Protein AF-A0A946HUL5-F1 (afdb_monomer_lite)

Structure (mmCIF, N/CA/C/O backbone):
data_AF-A0A946HUL5-F1
#
_entry.id   AF-A0A946HUL5-F1
#
loop_
_atom_site.group_PDB
_atom_site.id
_atom_site.type_symbol
_atom_site.label_atom_id
_atom_site.label_alt_id
_atom_site.label_comp_id
_atom_site.label_asym_id
_atom_site.label_entity_id
_atom_site.label_seq_id
_atom_site.pdbx_PDB_ins_code
_atom_site.Cartn_x
_atom_site.Cartn_y
_atom_site.Cartn_z
_atom_site.occupancy
_atom_site.B_iso_or_equiv
_atom_site.auth_seq_id
_atom_site.auth_comp_id
_atom_site.auth_asym_id
_atom_site.auth_atom_id
_atom_site.pdbx_PDB_model_num
ATOM 1 N N . MET A 1 1 ? -26.375 46.090 26.532 1.00 45.34 1 MET A N 1
ATOM 2 C CA . MET A 1 1 ? -26.926 44.719 26.479 1.00 45.34 1 MET A CA 1
ATOM 3 C C . MET A 1 1 ? -26.959 44.271 25.029 1.00 45.34 1 MET A C 1
ATOM 5 O O . MET A 1 1 ? -27.840 44.706 24.308 1.00 45.34 1 MET A O 1
ATOM 9 N N . THR A 1 2 ? -26.017 43.424 24.622 1.00 41.25 2 THR A N 1
ATOM 10 C CA . THR A 1 2 ? -26.087 42.634 23.380 1.00 41.25 2 THR A CA 1
ATOM 11 C C . THR A 1 2 ? -25.184 41.411 23.570 1.00 41.25 2 THR A C 1
ATOM 13 O O . THR A 1 2 ? -24.009 41.416 23.234 1.00 41.25 2 THR A O 1
ATOM 16 N N . LYS A 1 3 ? -25.735 40.374 24.209 1.00 53.53 3 LYS A N 1
ATOM 17 C CA . LYS A 1 3 ? -25.274 38.981 24.079 1.00 53.53 3 LYS A CA 1
ATOM 18 C C . LYS A 1 3 ? -26.131 38.353 22.994 1.00 53.53 3 LYS A C 1
ATOM 20 O O . LYS A 1 3 ? -27.334 38.454 23.193 1.00 53.53 3 LYS A O 1
ATOM 25 N N . LYS A 1 4 ? -25.546 37.722 21.966 1.00 45.34 4 LYS A N 1
ATOM 26 C CA . LYS A 1 4 ? -26.071 36.659 21.060 1.00 45.34 4 LYS A CA 1
ATOM 27 C C . LYS A 1 4 ? -24.998 36.459 19.961 1.00 45.34 4 LYS A C 1
ATOM 29 O O . LYS A 1 4 ? -24.642 37.460 19.361 1.00 45.34 4 LYS A O 1
ATOM 34 N N . PHE A 1 5 ? -24.423 35.307 19.614 1.00 46.31 5 PHE A N 1
ATOM 35 C CA . PHE A 1 5 ? -24.515 33.907 20.033 1.00 46.31 5 PHE A CA 1
ATOM 36 C C . PHE A 1 5 ? -23.265 33.169 19.481 1.00 46.31 5 PHE A C 1
ATOM 38 O O . PHE A 1 5 ? -22.855 33.443 18.360 1.00 46.31 5 PHE A O 1
ATOM 45 N N . GLU A 1 6 ? -22.724 32.264 20.303 1.00 40.25 6 GLU A N 1
ATOM 46 C CA . GLU A 1 6 ? -22.125 30.954 19.975 1.00 40.25 6 GLU A CA 1
ATOM 47 C C . GLU A 1 6 ? -20.939 30.837 18.999 1.00 40.25 6 GLU A C 1
ATOM 49 O O . GLU A 1 6 ? -21.087 30.765 17.781 1.00 40.25 6 GLU A O 1
ATOM 54 N N . ASP A 1 7 ? -19.763 30.637 19.608 1.00 44.28 7 ASP A N 1
ATOM 55 C CA . ASP A 1 7 ? -18.773 29.634 19.204 1.00 44.28 7 ASP A CA 1
ATOM 56 C C . ASP A 1 7 ? -19.457 28.341 18.717 1.00 44.28 7 ASP A C 1
ATOM 58 O O . ASP A 1 7 ? -19.896 27.504 19.510 1.00 44.28 7 ASP A O 1
ATOM 62 N N . GLY A 1 8 ? -19.553 28.174 17.398 1.00 37.97 8 GLY A N 1
ATOM 63 C CA . GLY A 1 8 ? -19.746 26.861 16.788 1.00 37.97 8 GLY A CA 1
ATOM 64 C C . GLY A 1 8 ? -18.455 26.040 16.906 1.00 37.97 8 GLY A C 1
ATOM 65 O O . GLY A 1 8 ? -17.368 26.623 16.927 1.00 37.97 8 GLY A O 1
ATOM 66 N N . PRO A 1 9 ? -18.527 24.700 16.985 1.00 41.53 9 PRO A N 1
ATOM 67 C CA . PRO A 1 9 ? -17.337 23.873 17.127 1.00 41.53 9 PRO A CA 1
ATOM 68 C C . PRO A 1 9 ? -16.414 24.073 15.919 1.00 41.53 9 PRO A C 1
ATOM 70 O O . PRO A 1 9 ? -16.764 23.756 14.782 1.00 41.53 9 PRO A O 1
ATOM 73 N N . ALA A 1 10 ? -15.223 24.609 16.177 1.00 47.53 10 ALA A N 1
ATOM 74 C CA . ALA A 1 10 ? -14.115 24.576 15.241 1.00 47.53 10 ALA A CA 1
ATOM 75 C C . ALA A 1 10 ? -13.796 23.110 14.910 1.00 47.53 10 ALA A C 1
ATOM 77 O O . ALA A 1 10 ? -13.505 22.328 15.814 1.00 47.53 10 ALA A O 1
ATOM 78 N N . GLY A 1 11 ? -13.850 22.742 13.627 1.00 43.62 11 GLY A N 1
ATOM 79 C CA . GLY A 1 11 ? -13.337 21.447 13.176 1.00 43.62 11 GLY A CA 1
ATOM 80 C C . GLY A 1 11 ? -14.140 20.727 12.099 1.00 43.62 11 GLY A C 1
ATOM 81 O O . GLY A 1 11 ? -14.224 19.506 12.139 1.00 43.62 11 GLY A O 1
ATOM 82 N N . SER A 1 12 ? -14.717 21.416 11.113 1.00 43.44 12 SER A N 1
ATOM 83 C CA . SER A 1 12 ? -14.929 20.751 9.824 1.00 43.44 12 SER A CA 1
ATOM 84 C C . SER A 1 12 ? -13.606 20.824 9.063 1.00 43.44 12 SER A C 1
ATOM 86 O O . SER A 1 12 ? -13.353 21.819 8.382 1.00 43.44 12 SER A O 1
ATOM 88 N N . GLU A 1 13 ? -12.732 19.823 9.213 1.00 56.06 13 GLU A N 1
ATOM 89 C CA . GLU A 1 13 ? -11.641 19.644 8.247 1.00 56.06 13 GLU A CA 1
ATOM 90 C C . GLU A 1 13 ? -12.273 19.665 6.851 1.00 56.06 13 GLU A C 1
ATOM 92 O O . GLU A 1 13 ? -13.249 18.961 6.584 1.00 56.06 13 GLU A O 1
ATOM 97 N N . SER A 1 14 ? -11.833 20.577 5.993 1.00 60.81 14 SER A N 1
ATOM 98 C CA . SER A 1 14 ? -12.363 20.666 4.638 1.00 60.81 14 SER A CA 1
ATOM 99 C C . SER A 1 14 ? -12.005 19.385 3.873 1.00 60.81 14 SER A C 1
ATOM 101 O O . SER A 1 14 ? -10.871 18.920 4.015 1.00 60.81 14 SER A O 1
ATOM 103 N N . PRO A 1 15 ? -12.912 18.840 3.039 1.00 71.88 15 PRO A N 1
ATOM 104 C CA . PRO A 1 15 ? -12.616 17.678 2.205 1.00 71.88 15 PRO A CA 1
ATOM 105 C C . PRO A 1 15 ? -11.318 17.889 1.415 1.00 71.88 15 PRO A C 1
ATOM 107 O O . PRO A 1 15 ? -11.107 18.967 0.853 1.00 71.88 15 PRO A O 1
ATOM 110 N N . LYS A 1 16 ? -10.443 16.879 1.365 1.00 81.75 16 LYS A N 1
ATOM 111 C CA . LYS A 1 16 ? -9.162 16.997 0.656 1.00 81.75 16 LYS A CA 1
ATOM 112 C C . LYS A 1 16 ? -9.367 16.865 -0.845 1.00 81.75 16 LYS A C 1
ATOM 114 O O . LYS A 1 16 ? -9.881 15.852 -1.314 1.00 81.75 16 LYS A O 1
ATOM 119 N N . GLU A 1 17 ? -8.946 17.871 -1.603 1.00 86.19 17 GLU A N 1
ATOM 120 C CA . GLU A 1 17 ? -8.980 17.827 -3.063 1.00 86.19 17 GLU A CA 1
ATOM 121 C C . GLU A 1 17 ? -7.630 17.384 -3.635 1.00 86.19 17 GLU A C 1
ATOM 123 O O . GLU A 1 17 ? -6.585 17.964 -3.344 1.00 86.19 17 GLU A O 1
ATOM 128 N N . TYR A 1 18 ? -7.670 16.379 -4.507 1.00 86.38 18 TYR A N 1
ATOM 129 C CA . TYR A 1 18 ? -6.525 15.913 -5.276 1.00 86.38 18 TYR A CA 1
ATOM 130 C C . TYR A 1 18 ? -6.714 16.263 -6.747 1.00 86.38 18 TYR A C 1
ATOM 132 O O . TYR A 1 18 ? -7.682 15.842 -7.384 1.00 86.38 18 TYR A O 1
ATOM 140 N N . SER A 1 19 ? -5.766 17.016 -7.307 1.00 87.31 19 SER A N 1
ATOM 141 C CA . SER A 1 19 ? -5.750 17.345 -8.733 1.00 87.31 19 SER A CA 1
ATOM 142 C C . SER A 1 19 ? -5.565 16.094 -9.601 1.00 87.31 19 SER A C 1
ATOM 144 O O . SER A 1 19 ? -5.059 15.070 -9.144 1.00 87.31 19 SER A O 1
ATOM 146 N N . ALA A 1 20 ? -5.908 16.182 -10.889 1.00 84.25 20 ALA A N 1
ATOM 147 C CA . ALA A 1 20 ? -5.674 15.108 -11.861 1.00 84.25 20 ALA A CA 1
ATOM 148 C C . ALA A 1 20 ? -4.211 14.612 -11.873 1.00 84.25 20 ALA A C 1
ATOM 150 O O . ALA A 1 20 ? -3.952 13.412 -11.947 1.00 84.25 20 ALA A O 1
ATOM 151 N N . GLN A 1 21 ? -3.251 15.534 -11.750 1.00 83.94 21 GLN A N 1
ATOM 152 C CA . GLN A 1 21 ? -1.825 15.212 -11.700 1.00 83.94 21 GLN A CA 1
ATOM 153 C C . GLN A 1 21 ? -1.439 14.520 -10.385 1.00 83.94 21 GLN A C 1
ATOM 155 O O . GLN A 1 21 ? -0.684 13.549 -10.404 1.00 83.94 21 GLN A O 1
ATOM 160 N N . ALA A 1 22 ? -1.976 14.986 -9.252 1.00 87.00 22 ALA A N 1
ATOM 161 C CA . ALA A 1 22 ? -1.762 14.339 -7.960 1.00 87.00 22 ALA A CA 1
ATOM 162 C C . ALA A 1 22 ? -2.337 12.918 -7.958 1.00 87.00 22 ALA A C 1
ATOM 164 O O . ALA A 1 22 ? -1.668 11.991 -7.518 1.00 87.00 22 ALA A O 1
ATOM 165 N N . LEU A 1 23 ? -3.528 12.726 -8.530 1.00 86.69 23 LEU A N 1
ATOM 166 C CA . LEU A 1 23 ? -4.151 11.413 -8.673 1.00 86.69 23 LEU A CA 1
ATOM 167 C C . LEU A 1 23 ? -3.357 10.479 -9.580 1.00 86.69 23 LEU A C 1
ATOM 169 O O . LEU A 1 23 ? -3.178 9.321 -9.225 1.00 86.69 23 LEU A O 1
ATOM 173 N N . GLN A 1 24 ? -2.832 10.971 -10.704 1.00 85.44 24 GLN A N 1
ATOM 174 C CA . GLN A 1 24 ? -1.943 10.171 -11.548 1.00 85.44 24 GLN A CA 1
ATOM 175 C C . GLN A 1 24 ? -0.704 9.714 -10.767 1.00 85.44 24 GLN A C 1
ATOM 177 O O . GLN A 1 24 ? -0.310 8.552 -10.856 1.00 85.44 24 GLN A 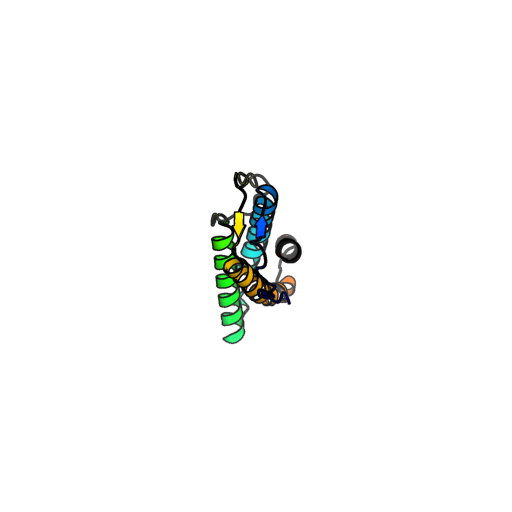O 1
ATOM 182 N N . LYS A 1 25 ? -0.103 10.611 -9.974 1.00 88.19 25 LYS A N 1
ATOM 183 C CA . LYS A 1 25 ? 1.042 10.262 -9.130 1.00 88.19 25 LYS A CA 1
ATOM 184 C C . LYS A 1 25 ? 0.647 9.240 -8.058 1.00 88.19 25 LYS A C 1
ATOM 186 O O . LYS A 1 25 ? 1.358 8.258 -7.884 1.00 88.19 25 LYS A O 1
ATOM 191 N N . ILE A 1 26 ? -0.500 9.420 -7.399 1.00 90.06 26 ILE A N 1
ATOM 192 C CA . ILE A 1 26 ? -1.043 8.460 -6.427 1.00 90.06 26 ILE A CA 1
ATOM 193 C C . ILE A 1 26 ? -1.230 7.088 -7.081 1.00 90.06 26 ILE A C 1
ATOM 195 O O . ILE A 1 26 ? -0.723 6.113 -6.546 1.00 90.06 26 ILE A O 1
ATOM 199 N N . HIS A 1 27 ? -1.850 7.005 -8.264 1.00 88.56 27 HIS A N 1
ATOM 200 C CA . HIS A 1 27 ? -2.035 5.742 -8.995 1.00 88.56 27 HIS A CA 1
ATOM 201 C C . HIS A 1 27 ? -0.702 5.029 -9.228 1.00 88.56 27 HIS A C 1
ATOM 203 O O . HIS A 1 27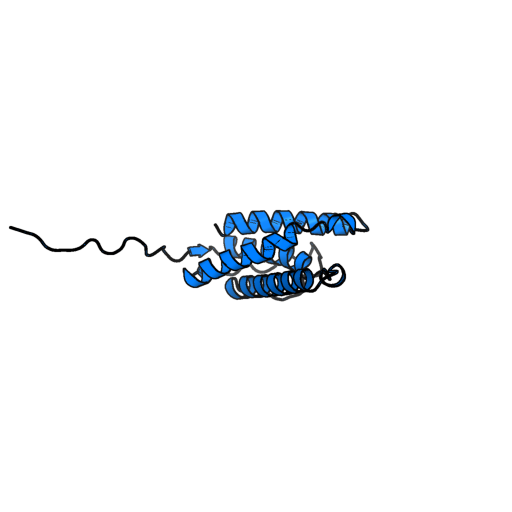 ? -0.545 3.873 -8.838 1.00 88.56 27 HIS A O 1
ATOM 209 N N . GLN A 1 28 ? 0.286 5.739 -9.779 1.00 86.81 28 GLN A N 1
ATOM 210 C CA . GLN A 1 28 ? 1.614 5.185 -10.054 1.00 86.81 28 GLN A CA 1
ATOM 211 C C . GLN A 1 28 ? 2.312 4.669 -8.792 1.00 86.81 28 GLN A C 1
ATOM 213 O O . GLN A 1 28 ? 2.920 3.597 -8.816 1.00 86.81 28 GLN A O 1
ATOM 218 N N . LEU A 1 29 ? 2.242 5.426 -7.697 1.00 91.06 29 LEU A N 1
ATOM 219 C CA . LEU A 1 29 ? 2.846 5.033 -6.429 1.00 91.06 29 LEU A CA 1
ATOM 220 C C . LEU A 1 29 ? 2.114 3.831 -5.827 1.00 91.06 29 LEU A C 1
ATOM 222 O O . LEU A 1 29 ? 2.761 2.838 -5.506 1.00 91.06 29 LEU A O 1
ATOM 226 N N . THR A 1 30 ? 0.781 3.861 -5.762 1.00 89.56 30 THR A N 1
ATOM 227 C CA . THR A 1 30 ? -0.041 2.750 -5.261 1.00 89.56 30 THR A CA 1
ATOM 228 C C . THR A 1 30 ? 0.241 1.455 -6.022 1.00 89.56 30 THR A C 1
ATOM 230 O O . THR A 1 30 ? 0.420 0.417 -5.394 1.00 89.56 30 THR A O 1
ATOM 233 N N . ILE A 1 31 ? 0.392 1.505 -7.350 1.00 86.31 31 ILE A N 1
ATOM 234 C CA . ILE A 1 31 ? 0.741 0.329 -8.164 1.00 86.31 31 ILE A CA 1
ATOM 235 C C . ILE A 1 31 ? 2.099 -0.259 -7.759 1.00 86.31 31 ILE A C 1
ATOM 237 O O . ILE A 1 31 ? 2.222 -1.479 -7.628 1.00 86.31 31 ILE A O 1
ATOM 241 N N . LYS A 1 32 ? 3.121 0.582 -7.546 1.00 87.06 32 LYS A N 1
ATOM 242 C CA . LYS A 1 32 ? 4.448 0.117 -7.106 1.00 87.06 32 LYS A CA 1
ATOM 243 C C . LYS A 1 32 ? 4.372 -0.579 -5.750 1.00 87.06 32 LYS A C 1
ATOM 245 O O . LYS A 1 32 ? 4.951 -1.649 -5.585 1.00 87.06 32 LYS A O 1
ATOM 250 N N . VAL A 1 33 ? 3.627 -0.001 -4.810 1.00 89.38 33 VAL A N 1
ATOM 251 C CA . VAL A 1 33 ? 3.443 -0.574 -3.471 1.00 89.38 33 VAL A CA 1
ATOM 252 C C . VAL A 1 33 ? 2.630 -1.875 -3.543 1.00 89.38 33 VAL A C 1
ATOM 254 O O . VAL A 1 33 ? 3.028 -2.873 -2.943 1.00 89.38 33 VAL A O 1
ATOM 257 N N . ARG A 1 34 ? 1.551 -1.923 -4.341 1.00 87.25 34 ARG A N 1
ATOM 258 C CA . ARG A 1 34 ? 0.766 -3.145 -4.590 1.00 87.25 34 ARG A CA 1
ATOM 259 C C . ARG A 1 34 ? 1.653 -4.277 -5.086 1.00 87.25 34 ARG A C 1
ATOM 261 O O . ARG A 1 34 ? 1.503 -5.400 -4.614 1.00 87.25 34 ARG A O 1
ATOM 268 N N . ASN A 1 35 ? 2.547 -4.018 -6.038 1.00 83.62 35 ASN A N 1
ATOM 269 C CA . ASN A 1 35 ? 3.387 -5.068 -6.616 1.00 83.62 35 ASN A CA 1
ATOM 270 C C . ASN A 1 35 ? 4.230 -5.782 -5.547 1.00 83.62 35 ASN A C 1
ATOM 272 O O . ASN A 1 35 ? 4.324 -7.003 -5.585 1.00 83.62 35 ASN A O 1
ATOM 276 N N . LEU A 1 36 ? 4.748 -5.046 -4.559 1.00 84.50 36 LEU A N 1
ATOM 277 C CA . LEU A 1 36 ? 5.465 -5.635 -3.429 1.00 84.50 36 LEU A CA 1
ATOM 278 C C . LEU A 1 36 ? 4.528 -6.394 -2.475 1.00 84.50 36 LEU A C 1
ATOM 280 O O . LEU A 1 36 ? 4.815 -7.524 -2.108 1.00 84.50 36 LEU A O 1
ATOM 284 N N . ILE A 1 37 ? 3.381 -5.821 -2.098 1.00 83.19 37 ILE A N 1
ATOM 285 C CA . ILE A 1 37 ? 2.430 -6.474 -1.170 1.00 83.19 37 ILE A CA 1
ATOM 286 C C . ILE A 1 37 ? 1.800 -7.738 -1.780 1.00 83.19 37 ILE A C 1
ATOM 288 O O . ILE A 1 37 ? 1.422 -8.673 -1.072 1.00 83.19 37 ILE A O 1
ATOM 292 N N . THR A 1 38 ? 1.647 -7.760 -3.104 1.00 77.75 38 THR A N 1
ATOM 293 C CA . THR A 1 38 ? 1.091 -8.897 -3.851 1.00 77.75 38 THR A CA 1
ATOM 294 C C . THR A 1 38 ? 2.122 -9.960 -4.197 1.00 77.75 38 THR A C 1
ATOM 296 O O . THR A 1 38 ? 1.714 -11.034 -4.648 1.00 77.75 38 THR A O 1
ATOM 299 N N . TRP A 1 39 ? 3.414 -9.726 -3.936 1.00 78.12 39 TRP A N 1
ATOM 300 C CA . TRP A 1 39 ? 4.355 -10.834 -3.847 1.00 78.12 39 TRP A CA 1
ATOM 301 C C . TRP A 1 39 ? 3.883 -11.842 -2.806 1.00 78.12 39 TRP A C 1
ATOM 303 O O . TRP A 1 39 ? 3.081 -11.540 -1.912 1.00 78.12 39 TRP A O 1
ATOM 313 N N . ASP A 1 40 ? 4.344 -13.079 -2.958 1.00 70.38 40 ASP A N 1
ATOM 314 C CA . ASP A 1 40 ? 3.948 -14.174 -2.084 1.00 70.38 40 ASP A CA 1
ATOM 315 C C . ASP A 1 40 ? 4.642 -14.087 -0.716 1.00 70.38 40 ASP A C 1
ATOM 317 O O . ASP A 1 40 ? 5.296 -15.017 -0.259 1.00 70.38 40 ASP A O 1
ATOM 321 N N . LEU A 1 41 ? 4.488 -12.946 -0.041 1.00 70.25 41 LEU A N 1
ATOM 322 C CA . LEU A 1 41 ? 4.974 -12.705 1.313 1.00 70.25 41 LEU A CA 1
ATOM 323 C C . LEU A 1 41 ? 4.349 -13.688 2.313 1.00 70.25 41 LEU A C 1
ATOM 325 O O . LEU A 1 41 ? 4.942 -13.971 3.342 1.00 70.25 41 LEU A O 1
ATOM 329 N N . GLY A 1 42 ? 3.183 -14.262 1.987 1.00 63.78 42 GLY A N 1
ATOM 330 C CA . GLY A 1 42 ? 2.546 -15.299 2.801 1.00 63.78 42 GLY A CA 1
ATOM 331 C C . GLY A 1 42 ? 3.352 -16.598 2.862 1.00 63.78 42 GLY A C 1
ATOM 332 O O . GLY A 1 42 ? 3.303 -17.281 3.879 1.00 63.78 42 GLY A O 1
ATOM 333 N N . SER A 1 43 ? 4.130 -16.914 1.821 1.00 70.69 43 SER A N 1
ATOM 334 C CA . SER A 1 43 ? 5.065 -18.049 1.836 1.00 70.69 43 SER A CA 1
ATOM 335 C C . SER A 1 43 ? 6.249 -17.854 2.791 1.00 70.69 43 SER A C 1
ATOM 337 O O . SER A 1 43 ? 6.930 -18.821 3.123 1.00 70.69 43 SER A O 1
ATOM 339 N N . MET A 1 44 ? 6.482 -16.615 3.238 1.00 71.12 44 MET A N 1
ATOM 340 C CA . MET A 1 44 ? 7.573 -16.236 4.141 1.00 71.12 44 MET A CA 1
ATOM 341 C C . MET A 1 44 ? 7.133 -16.228 5.606 1.00 71.12 44 MET A C 1
ATOM 343 O O . MET A 1 44 ? 7.977 -16.196 6.495 1.00 71.12 44 MET A O 1
ATOM 347 N N . CYS A 1 45 ? 5.824 -16.249 5.858 1.00 77.06 45 CYS A N 1
ATOM 348 C CA . CYS A 1 45 ? 5.270 -16.227 7.200 1.00 77.06 45 CYS A CA 1
ATOM 349 C C . CYS A 1 45 ? 5.408 -17.600 7.865 1.00 77.06 45 CYS A C 1
ATOM 351 O O . CYS A 1 45 ? 5.042 -18.632 7.297 1.00 77.06 45 CYS A O 1
ATOM 353 N N . THR A 1 46 ? 5.894 -17.598 9.097 1.00 78.31 46 THR A N 1
ATOM 354 C CA . THR A 1 46 ? 6.085 -18.787 9.931 1.00 78.31 46 THR A CA 1
ATOM 355 C C . THR A 1 46 ? 4.976 -18.967 10.961 1.00 78.31 46 THR A C 1
ATOM 357 O O . THR A 1 46 ? 4.766 -20.082 11.445 1.00 78.31 46 THR A O 1
ATOM 360 N N . ASP A 1 47 ? 4.222 -17.906 11.253 1.00 85.44 47 ASP A N 1
ATOM 361 C CA . ASP A 1 47 ? 3.117 -17.933 12.201 1.00 85.44 47 ASP A CA 1
ATOM 362 C C . ASP A 1 47 ? 1.821 -17.297 11.661 1.00 85.44 47 ASP A C 1
ATOM 364 O O . ASP A 1 47 ? 1.738 -16.735 10.567 1.00 85.44 47 ASP A O 1
ATOM 368 N N . THR A 1 48 ? 0.746 -17.461 12.436 1.00 86.56 48 THR A N 1
ATOM 369 C CA . THR A 1 48 ? -0.595 -16.987 12.058 1.00 86.56 48 THR A CA 1
ATOM 370 C C . THR A 1 48 ? -0.723 -15.464 12.138 1.00 86.56 48 THR A C 1
ATOM 372 O O . THR A 1 48 ? -1.557 -14.896 11.430 1.00 86.56 48 THR A O 1
ATOM 375 N N . GLU A 1 49 ? 0.084 -14.802 12.966 1.00 87.12 49 GLU A N 1
ATOM 376 C CA . GLU A 1 49 ? 0.079 -13.348 13.127 1.00 87.12 49 GLU A CA 1
ATOM 377 C C . GLU A 1 49 ? 0.680 -12.675 11.889 1.00 87.12 49 GLU A C 1
ATOM 379 O O . GLU A 1 49 ? 0.041 -11.808 11.294 1.00 87.12 49 GLU A O 1
ATOM 384 N N . GLU A 1 50 ? 1.826 -13.155 11.409 1.00 84.06 50 GLU A N 1
ATOM 385 C CA . GLU A 1 50 ? 2.464 -12.700 10.170 1.00 84.06 50 GLU A CA 1
ATOM 386 C C . GLU A 1 50 ? 1.537 -12.887 8.959 1.00 84.06 50 GLU A C 1
ATOM 388 O O . GLU A 1 50 ? 1.344 -11.964 8.162 1.00 84.06 50 GLU A O 1
ATOM 393 N N . ILE A 1 51 ? 0.878 -14.049 8.851 1.00 86.06 51 ILE A N 1
ATOM 394 C CA . ILE A 1 51 ? -0.110 -14.307 7.789 1.00 86.06 51 ILE A CA 1
ATOM 395 C C . ILE A 1 51 ? -1.267 -13.304 7.866 1.00 86.06 51 ILE A C 1
ATOM 397 O O . ILE A 1 51 ? -1.764 -12.848 6.829 1.00 86.06 51 ILE A O 1
ATOM 401 N N . GLN A 1 52 ? -1.734 -12.981 9.074 1.00 87.88 52 GLN A N 1
ATOM 402 C CA . GLN A 1 52 ? -2.826 -12.034 9.262 1.00 87.88 52 GLN A CA 1
ATOM 403 C C . GLN A 1 52 ? -2.397 -10.612 8.894 1.00 87.88 52 GLN A C 1
ATOM 405 O O . GLN A 1 52 ? -3.136 -9.942 8.176 1.00 87.88 52 GLN A O 1
ATOM 410 N N . ILE A 1 53 ? -1.183 -10.197 9.261 1.00 88.44 53 ILE A N 1
ATOM 411 C CA . ILE A 1 53 ? -0.604 -8.912 8.853 1.00 88.44 53 ILE A CA 1
ATOM 412 C C . ILE A 1 53 ? -0.560 -8.817 7.319 1.00 88.44 53 ILE A C 1
ATOM 414 O O . ILE A 1 53 ? -1.055 -7.840 6.759 1.00 88.44 53 ILE A O 1
ATOM 418 N N . VAL A 1 54 ? -0.085 -9.859 6.618 1.00 87.56 54 VAL A N 1
ATOM 419 C CA . VAL A 1 54 ? -0.092 -9.923 5.138 1.00 87.56 54 VAL A CA 1
ATOM 420 C C . VAL A 1 54 ? -1.490 -9.757 4.555 1.00 87.56 54 VAL A C 1
ATOM 422 O O . VAL A 1 54 ? -1.670 -9.022 3.578 1.00 87.56 54 VAL A O 1
ATOM 425 N N . LYS A 1 55 ? -2.494 -10.421 5.131 1.00 88.94 55 LYS A N 1
ATOM 426 C CA . LYS A 1 55 ? -3.889 -10.282 4.689 1.00 88.94 55 LYS A CA 1
ATOM 427 C C . LYS A 1 55 ? -4.417 -8.871 4.928 1.00 88.94 55 LYS A C 1
ATOM 429 O O . LYS A 1 55 ? -5.031 -8.302 4.026 1.00 88.94 55 LYS A O 1
ATOM 434 N N . ASP A 1 56 ? -4.147 -8.297 6.092 1.00 90.69 56 ASP A N 1
ATOM 435 C CA . ASP A 1 56 ? -4.626 -6.969 6.463 1.00 90.69 56 ASP A CA 1
ATOM 436 C C . ASP A 1 56 ? -4.007 -5.884 5.584 1.00 90.69 56 ASP A C 1
ATOM 438 O O . ASP A 1 56 ? -4.721 -4.993 5.127 1.00 90.69 56 ASP A O 1
ATOM 442 N N . SER A 1 57 ? -2.719 -5.980 5.249 1.00 90.44 57 SER A N 1
ATOM 443 C CA . SER A 1 57 ? -2.081 -5.036 4.325 1.00 90.44 57 SER A CA 1
ATOM 444 C C . SER A 1 57 ? -2.557 -5.207 2.880 1.00 90.44 57 SER A C 1
ATOM 446 O O . SER A 1 57 ? -2.665 -4.213 2.161 1.00 90.44 57 SER A O 1
ATOM 448 N N . LYS A 1 58 ? -2.877 -6.434 2.439 1.00 90.19 58 LYS A N 1
ATOM 449 C CA . LYS A 1 58 ? -3.511 -6.674 1.128 1.00 90.19 58 LYS A CA 1
ATOM 450 C C . LYS A 1 58 ? -4.890 -6.017 1.062 1.00 90.19 58 LYS A C 1
ATOM 452 O O . LYS A 1 58 ? -5.156 -5.274 0.122 1.00 90.19 58 LYS A O 1
ATOM 457 N N . ASN A 1 59 ? -5.712 -6.210 2.093 1.00 92.44 59 ASN A N 1
ATOM 458 C CA . ASN A 1 59 ? -7.026 -5.573 2.202 1.00 92.44 59 ASN A CA 1
ATOM 459 C C . ASN A 1 59 ? -6.910 -4.042 2.261 1.00 92.44 59 ASN A C 1
ATOM 461 O O . ASN A 1 59 ? -7.623 -3.340 1.548 1.00 92.44 59 ASN A O 1
ATOM 465 N N . ALA A 1 60 ? -5.968 -3.522 3.051 1.00 93.25 60 ALA A N 1
ATOM 466 C CA . ALA A 1 60 ? -5.694 -2.092 3.154 1.00 93.25 60 ALA A CA 1
ATOM 467 C C . ALA A 1 60 ? -5.285 -1.485 1.804 1.00 93.25 60 ALA A C 1
ATOM 469 O O . ALA A 1 60 ? -5.725 -0.391 1.447 1.00 93.25 60 ALA A O 1
ATOM 470 N N . MET A 1 61 ? -4.474 -2.208 1.026 1.00 92.00 61 MET A N 1
ATOM 471 C CA . MET A 1 61 ? -4.105 -1.797 -0.325 1.00 92.00 61 MET A CA 1
ATOM 472 C C . MET A 1 61 ? -5.321 -1.772 -1.255 1.00 92.00 61 MET A C 1
ATOM 474 O O . MET A 1 61 ? -5.546 -0.763 -1.920 1.00 92.00 61 MET A O 1
ATOM 478 N N . ASP A 1 62 ? -6.139 -2.829 -1.262 1.00 91.12 62 ASP A N 1
ATOM 479 C CA . ASP A 1 62 ? -7.383 -2.879 -2.044 1.00 91.12 62 ASP A CA 1
ATOM 480 C C . ASP A 1 62 ? -8.321 -1.706 -1.706 1.00 91.12 62 ASP A C 1
ATOM 482 O O . ASP A 1 62 ? -8.939 -1.116 -2.596 1.00 91.12 62 ASP A O 1
ATOM 486 N N . GLU A 1 63 ? -8.426 -1.328 -0.431 1.00 93.06 63 GLU A N 1
ATOM 487 C CA . GLU A 1 63 ? -9.225 -0.178 -0.006 1.00 93.06 63 GLU A CA 1
ATOM 488 C C . GLU A 1 63 ? -8.677 1.152 -0.536 1.00 93.06 63 GLU A C 1
ATOM 490 O O . GLU A 1 63 ? -9.448 1.948 -1.081 1.00 93.06 63 GLU A O 1
ATOM 495 N N . ILE A 1 64 ? -7.363 1.387 -0.445 1.00 91.19 64 ILE A N 1
ATOM 496 C CA . ILE A 1 64 ? -6.722 2.582 -1.023 1.00 91.19 64 ILE A CA 1
ATOM 497 C C . ILE A 1 64 ? -6.954 2.626 -2.539 1.00 91.19 64 ILE A C 1
ATOM 499 O O . ILE A 1 64 ? -7.331 3.671 -3.0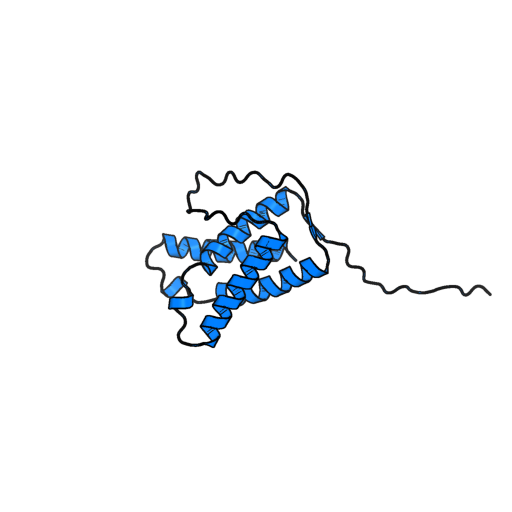78 1.00 91.19 64 ILE A O 1
ATOM 503 N N . GLU A 1 65 ? -6.800 1.497 -3.232 1.00 90.94 65 GLU A N 1
ATOM 504 C CA . GLU A 1 65 ? -7.067 1.405 -4.667 1.00 90.94 65 GLU A CA 1
ATOM 505 C C . GLU A 1 65 ? -8.515 1.752 -5.010 1.00 90.94 65 GLU A C 1
ATOM 507 O O . GLU A 1 65 ? -8.761 2.501 -5.958 1.00 90.94 65 GLU A O 1
ATOM 512 N N . ASN A 1 66 ? -9.478 1.268 -4.226 1.00 90.25 66 ASN A N 1
ATOM 513 C CA . ASN A 1 66 ? -10.892 1.568 -4.433 1.00 90.25 66 ASN A CA 1
ATOM 514 C C . ASN A 1 66 ? -11.202 3.056 -4.211 1.00 90.25 66 ASN A C 1
ATOM 516 O O . ASN A 1 66 ? -11.944 3.651 -4.998 1.00 90.25 66 ASN A O 1
ATOM 520 N N . ILE A 1 67 ? -10.616 3.672 -3.179 1.00 90.88 67 ILE A N 1
ATOM 521 C CA . ILE A 1 67 ? -10.808 5.092 -2.852 1.00 90.88 67 ILE A CA 1
ATOM 522 C C . ILE A 1 67 ? -10.292 5.987 -3.983 1.00 90.88 67 ILE A C 1
ATOM 524 O O . ILE A 1 67 ? -11.007 6.878 -4.451 1.00 90.88 67 ILE A O 1
ATOM 528 N N . PHE A 1 68 ? -9.078 5.722 -4.467 1.00 88.94 68 PHE A N 1
ATOM 529 C CA . PHE A 1 68 ? -8.462 6.510 -5.536 1.00 88.94 68 PHE A CA 1
ATOM 530 C C . PHE A 1 68 ? -8.843 6.042 -6.941 1.00 88.94 68 PHE A C 1
ATOM 532 O O . PHE A 1 68 ? -8.455 6.682 -7.920 1.00 88.94 68 PHE A O 1
ATOM 539 N N . LYS A 1 69 ? -9.637 4.970 -7.058 1.00 87.75 69 LYS A N 1
ATOM 540 C CA . LYS A 1 69 ? -10.032 4.336 -8.326 1.00 87.75 69 LYS A CA 1
ATOM 541 C C . LYS A 1 69 ? -8.818 3.930 -9.164 1.00 87.75 69 LYS A C 1
ATOM 543 O O . LYS A 1 69 ? -8.794 4.143 -10.377 1.00 87.75 69 LYS A O 1
ATOM 548 N N . VAL A 1 70 ? -7.812 3.369 -8.499 1.00 84.56 70 VAL A N 1
ATOM 549 C CA . VAL A 1 70 ? -6.606 2.846 -9.142 1.00 84.56 70 VAL A CA 1
ATOM 550 C C . VAL A 1 70 ? -7.003 1.645 -10.007 1.00 84.56 70 VAL A C 1
ATOM 552 O O . VAL A 1 70 ? -7.701 0.743 -9.534 1.00 84.56 70 VAL A O 1
ATOM 555 N N . PRO A 1 71 ? -6.595 1.593 -11.283 1.00 77.38 71 PRO A N 1
ATOM 556 C CA . PRO A 1 71 ? -6.889 0.450 -12.133 1.00 77.38 71 PRO A CA 1
ATOM 557 C C . PRO A 1 71 ? -6.278 -0.853 -11.591 1.00 77.38 71 PRO A C 1
ATOM 559 O O . PRO A 1 71 ? -5.072 -0.972 -11.361 1.00 77.38 71 PRO A O 1
ATOM 562 N N . LYS A 1 72 ? -7.109 -1.897 -11.478 1.00 71.12 72 LYS A N 1
ATOM 563 C CA . LYS A 1 72 ? -6.681 -3.251 -11.070 1.00 71.12 72 LYS A CA 1
ATOM 564 C C . LYS A 1 72 ? -5.916 -4.020 -12.154 1.00 71.12 72 LYS A C 1
ATOM 566 O O . LYS A 1 72 ? -5.636 -5.206 -11.992 1.00 71.12 72 LYS A O 1
ATOM 571 N N . GLN A 1 73 ? -5.600 -3.391 -13.290 1.00 63.59 73 GLN A N 1
ATOM 572 C CA . GLN A 1 73 ? -4.815 -4.056 -14.327 1.00 63.59 73 GLN A CA 1
ATOM 573 C C . GLN A 1 73 ? -3.443 -4.435 -13.754 1.00 63.59 73 GLN A C 1
ATOM 575 O O . GLN A 1 73 ? -2.742 -3.602 -13.175 1.00 63.59 73 GLN A O 1
ATOM 580 N N . ARG A 1 74 ? -3.080 -5.718 -13.897 1.00 50.09 74 ARG A N 1
ATOM 581 C CA . ARG A 1 74 ? -1.752 -6.228 -13.546 1.00 50.09 74 ARG A CA 1
ATOM 582 C C . ARG A 1 74 ? -0.732 -5.521 -14.431 1.00 50.09 74 ARG A C 1
ATOM 584 O O . ARG A 1 74 ? -0.595 -5.851 -15.608 1.00 50.09 74 ARG A O 1
ATOM 591 N N . TYR A 1 75 ? -0.027 -4.552 -13.862 1.00 51.09 75 TYR A N 1
ATOM 592 C CA . TYR A 1 75 ? 1.146 -3.971 -14.489 1.00 51.09 75 TYR A CA 1
ATOM 593 C C . TYR A 1 75 ? 2.252 -5.021 -14.465 1.00 51.09 75 TYR A C 1
ATOM 595 O O . TYR A 1 75 ? 3.016 -5.122 -13.511 1.00 51.09 75 TYR A O 1
ATOM 603 N N . LEU A 1 76 ? 2.326 -5.825 -15.527 1.00 42.34 76 LEU A N 1
ATOM 604 C CA . LEU A 1 76 ? 3.592 -6.438 -15.908 1.00 42.34 76 LEU A CA 1
ATOM 605 C C . LEU A 1 76 ? 4.567 -5.276 -16.069 1.00 42.34 76 LEU A C 1
ATOM 607 O O . LEU A 1 76 ? 4.295 -4.383 -16.873 1.00 42.34 76 LEU A O 1
ATOM 611 N N . TYR A 1 77 ? 5.623 -5.262 -15.255 1.00 45.44 77 TYR A N 1
ATOM 612 C CA . TYR A 1 77 ? 6.673 -4.248 -15.235 1.00 45.44 77 TYR A CA 1
ATOM 613 C C . TYR A 1 77 ? 7.295 -4.138 -16.634 1.00 45.44 77 TYR A C 1
ATOM 615 O O . TYR A 1 77 ? 8.246 -4.819 -16.990 1.00 45.44 77 TYR A O 1
ATOM 623 N N . ASN A 1 78 ? 6.667 -3.341 -17.486 1.00 43.53 78 ASN A N 1
ATOM 624 C CA . ASN A 1 78 ? 7.097 -3.032 -18.832 1.00 43.53 78 ASN A CA 1
ATOM 625 C C . ASN A 1 78 ? 7.115 -1.512 -18.872 1.00 43.53 78 ASN A C 1
ATOM 627 O O . ASN A 1 78 ? 6.092 -0.874 -19.130 1.00 43.53 78 ASN A O 1
ATOM 631 N N . GLU A 1 79 ? 8.284 -0.933 -18.598 1.00 45.41 79 GLU A N 1
ATOM 632 C CA . GLU A 1 79 ? 8.529 0.517 -18.586 1.00 45.41 79 GLU A CA 1
ATOM 633 C C . GLU A 1 79 ? 7.976 1.223 -19.838 1.00 4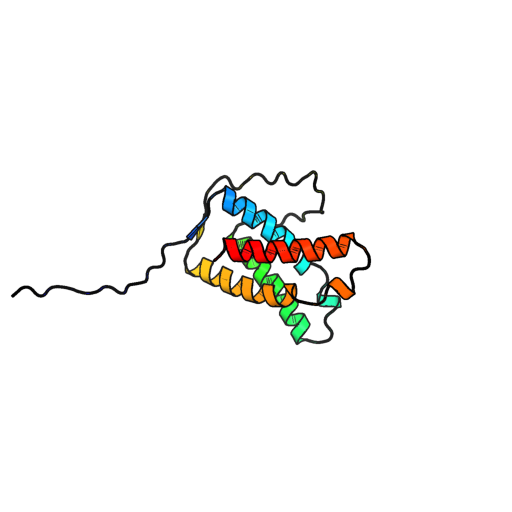5.41 79 GLU A C 1
ATOM 635 O O . GLU A 1 79 ? 7.572 2.381 -19.788 1.00 45.41 79 GLU A O 1
ATOM 640 N N . LYS A 1 80 ? 7.856 0.497 -20.959 1.00 43.28 80 LYS A N 1
ATOM 641 C CA . LYS A 1 80 ? 7.338 0.987 -22.245 1.00 43.28 80 LYS A CA 1
ATOM 642 C C . LYS A 1 80 ? 5.815 1.195 -22.310 1.00 43.28 80 LYS A C 1
ATOM 644 O O . LYS A 1 80 ? 5.338 1.717 -23.316 1.00 43.28 80 LYS A O 1
ATOM 649 N N . LYS A 1 81 ? 5.035 0.789 -21.297 1.00 45.28 81 LYS A N 1
ATOM 650 C CA . LYS A 1 81 ? 3.556 0.886 -21.289 1.00 45.28 81 LYS A CA 1
ATOM 651 C C . LYS A 1 81 ? 2.965 1.687 -20.122 1.00 45.28 81 LYS A C 1
ATOM 653 O O . LYS A 1 81 ? 1.753 1.658 -19.941 1.00 45.28 81 LYS A O 1
ATOM 658 N N . ASN A 1 82 ? 3.766 2.475 -19.400 1.00 46.84 82 ASN A N 1
ATOM 659 C CA . ASN A 1 82 ? 3.283 3.449 -18.403 1.00 46.84 82 ASN A CA 1
ATOM 660 C C . ASN A 1 82 ? 2.599 4.676 -19.051 1.00 46.84 82 ASN A C 1
ATOM 662 O O . ASN A 1 82 ? 2.866 5.824 -18.713 1.00 46.84 82 ASN A O 1
ATOM 666 N N . THR A 1 83 ? 1.706 4.447 -20.011 1.00 49.41 83 THR A N 1
ATOM 667 C CA . THR A 1 83 ? 0.788 5.457 -20.556 1.00 49.41 83 THR A CA 1
ATOM 668 C C . THR A 1 83 ? -0.602 5.221 -19.982 1.00 49.41 83 THR A C 1
ATOM 670 O O . THR A 1 83 ? -1.596 5.102 -20.697 1.00 49.41 83 THR A O 1
ATOM 673 N N . GLU A 1 84 ? -0.672 5.134 -18.654 1.00 54.84 84 GLU A N 1
ATOM 674 C CA . GLU A 1 84 ? -1.942 5.257 -17.956 1.00 54.84 84 GLU A CA 1
ATOM 675 C C . GLU A 1 84 ? -2.479 6.656 -18.271 1.00 54.84 84 GLU A C 1
ATOM 677 O O . GLU A 1 84 ? -1.804 7.664 -18.026 1.00 54.84 84 GLU A O 1
ATOM 682 N N . LYS A 1 85 ? -3.648 6.730 -18.921 1.00 55.31 85 LYS A N 1
ATOM 683 C CA . LYS A 1 85 ? -4.273 8.025 -19.187 1.00 55.31 85 LYS A CA 1
ATOM 684 C C . LYS A 1 85 ? -4.524 8.674 -17.828 1.00 55.31 85 LYS A C 1
ATOM 686 O O . LYS A 1 85 ? -5.207 8.049 -17.015 1.00 55.31 85 LYS A O 1
ATOM 691 N N . PRO A 1 86 ? -3.994 9.884 -17.574 1.00 56.69 86 PRO A N 1
ATOM 692 C CA . PRO A 1 86 ? -4.218 10.546 -16.305 1.00 56.69 86 PRO A CA 1
ATOM 693 C C . PRO A 1 86 ? -5.722 10.633 -16.046 1.00 56.69 86 PRO A C 1
ATOM 695 O O . PRO A 1 86 ? -6.486 10.886 -16.991 1.00 56.69 86 PRO A O 1
ATOM 698 N N . PRO A 1 87 ? -6.169 10.425 -14.798 1.00 64.38 87 PRO A N 1
ATOM 699 C CA . PRO A 1 87 ? -7.551 10.680 -14.443 1.00 64.38 87 PRO A CA 1
ATOM 700 C C . PRO A 1 87 ? -7.903 12.100 -14.886 1.00 64.38 87 PRO A C 1
ATOM 702 O O . PRO A 1 87 ? -7.248 13.069 -14.522 1.00 64.38 87 PRO A O 1
ATOM 705 N N . SER A 1 88 ? -8.930 12.231 -15.722 1.00 6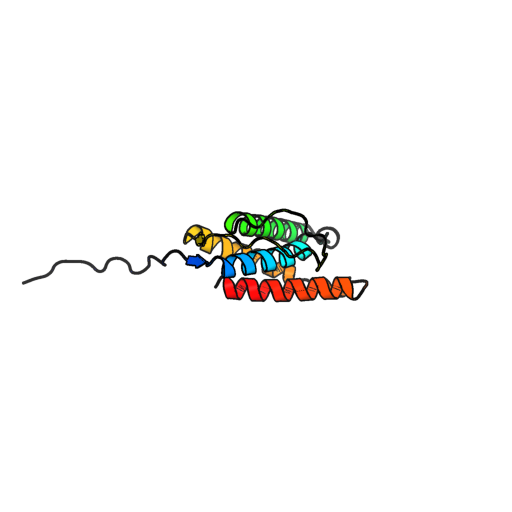0.38 88 SER A N 1
ATOM 706 C CA . SER A 1 88 ? -9.271 13.505 -16.363 1.00 60.38 88 SER A CA 1
ATOM 707 C C . SER A 1 88 ? -9.980 14.488 -15.421 1.00 60.38 88 SER A C 1
ATOM 709 O O . SER A 1 88 ? -10.486 15.512 -15.875 1.00 60.38 88 SER A O 1
ATOM 711 N N . LYS A 1 89 ? -10.113 14.145 -14.135 1.00 74.38 89 LYS A N 1
ATOM 712 C CA . LYS A 1 89 ? -10.895 14.871 -13.128 1.00 74.38 89 LYS A CA 1
ATOM 713 C C . LYS A 1 89 ? -10.166 14.854 -11.787 1.00 74.38 89 LYS A C 1
ATOM 715 O O . LYS A 1 89 ? -9.499 13.867 -11.483 1.00 74.38 89 LYS A O 1
ATOM 720 N N . SER A 1 90 ? -10.321 15.922 -11.004 1.00 81.44 90 SER A N 1
ATOM 721 C CA . SER A 1 90 ? -9.929 15.936 -9.594 1.00 81.44 90 SER A CA 1
ATOM 722 C C . SER A 1 90 ? -10.839 15.026 -8.761 1.00 81.44 90 SER A C 1
ATOM 724 O O . SER A 1 90 ? -11.949 14.669 -9.174 1.00 81.44 90 SER A O 1
ATOM 726 N N . LEU A 1 91 ? -10.342 14.619 -7.596 1.00 85.56 91 LEU A N 1
ATOM 727 C CA . LEU A 1 91 ? -11.070 13.830 -6.610 1.00 85.56 91 LEU A CA 1
ATOM 728 C C . LEU A 1 91 ? -11.200 14.665 -5.346 1.00 85.56 91 LEU A C 1
ATOM 730 O O . LEU A 1 91 ? -10.194 15.085 -4.780 1.00 85.56 91 LEU A O 1
ATOM 734 N N . LEU A 1 92 ? -12.434 14.854 -4.895 1.00 86.62 92 LEU A N 1
ATOM 735 C CA . LEU A 1 92 ? -12.718 15.391 -3.575 1.00 86.62 92 LEU A CA 1
ATOM 736 C C . LEU A 1 92 ? -12.917 14.218 -2.614 1.00 86.62 92 LEU A C 1
ATOM 738 O O . LEU A 1 92 ? -13.854 13.432 -2.775 1.00 86.62 92 LEU A O 1
ATOM 742 N N . LEU A 1 93 ? -12.019 14.082 -1.648 1.00 86.88 93 LEU A N 1
ATOM 743 C CA . LEU A 1 93 ? -12.022 13.008 -0.669 1.00 86.88 93 LEU A CA 1
ATOM 744 C C . LEU A 1 93 ? -12.719 13.479 0.611 1.00 86.88 93 LEU A C 1
ATOM 746 O O . LEU A 1 93 ? -12.342 14.497 1.191 1.00 86.88 93 LEU A O 1
ATOM 750 N N . SER A 1 94 ? -13.740 12.742 1.056 1.00 88.50 94 SER A N 1
ATOM 751 C CA . SER A 1 94 ? -14.396 13.020 2.337 1.00 88.50 94 SER A CA 1
ATOM 752 C C . SER A 1 94 ? -13.446 12.752 3.506 1.00 88.50 94 SER A C 1
ATOM 754 O O . SER A 1 94 ? -12.547 11.919 3.396 1.00 88.50 94 SER A O 1
ATOM 756 N N . ASN A 1 95 ? -13.676 13.397 4.651 1.00 85.88 95 ASN A N 1
ATOM 757 C CA . ASN A 1 95 ? -12.852 13.187 5.849 1.00 85.88 95 ASN A CA 1
ATOM 758 C C . ASN A 1 95 ? -12.871 11.727 6.317 1.00 85.88 95 ASN A C 1
ATOM 760 O O . ASN A 1 95 ? -11.846 11.201 6.730 1.00 85.88 95 ASN A O 1
ATOM 764 N N . GLU A 1 96 ? -14.014 11.046 6.191 1.00 88.75 96 GLU A N 1
ATOM 765 C CA . GLU A 1 96 ? -14.122 9.616 6.500 1.00 88.75 96 GLU A CA 1
ATOM 766 C C . GLU A 1 96 ? -13.241 8.773 5.568 1.00 88.75 96 GLU A C 1
ATOM 768 O O . GLU A 1 96 ? -12.509 7.896 6.022 1.00 88.75 96 GLU A O 1
ATOM 773 N N . ALA A 1 97 ? -13.276 9.048 4.261 1.00 87.50 97 ALA A N 1
ATOM 774 C CA . ALA A 1 97 ? -12.444 8.330 3.304 1.00 87.50 97 ALA A CA 1
ATOM 775 C C . ALA A 1 97 ? -10.956 8.657 3.503 1.00 87.50 97 ALA A C 1
ATOM 777 O O . ALA A 1 97 ? -10.117 7.770 3.385 1.00 87.50 97 ALA A O 1
ATOM 778 N N . PHE A 1 98 ? -10.626 9.896 3.871 1.00 89.31 98 PHE A N 1
ATOM 779 C CA . PHE A 1 98 ? -9.266 10.289 4.218 1.00 89.31 98 PHE A CA 1
ATOM 780 C C . PHE A 1 98 ? -8.757 9.573 5.477 1.00 89.31 98 PHE A C 1
ATOM 782 O O . PHE A 1 98 ? -7.651 9.038 5.463 1.00 89.31 98 PHE A O 1
ATOM 789 N N . ALA A 1 99 ? -9.573 9.481 6.529 1.00 90.06 99 ALA A N 1
ATOM 790 C CA . ALA A 1 99 ? -9.233 8.733 7.737 1.00 90.06 99 ALA A CA 1
ATOM 791 C C . ALA A 1 99 ? -8.984 7.245 7.434 1.00 90.06 99 ALA A C 1
ATOM 793 O O . ALA A 1 99 ? -7.990 6.688 7.897 1.00 90.06 99 ALA A O 1
ATOM 794 N N . LYS A 1 100 ? -9.814 6.627 6.580 1.00 92.12 100 LYS A N 1
ATOM 795 C CA . LYS A 1 100 ? -9.595 5.248 6.104 1.00 92.12 100 LYS A CA 1
ATOM 796 C C . LYS A 1 100 ? -8.282 5.103 5.340 1.00 92.12 100 LYS A C 1
ATOM 798 O O . LYS A 1 100 ? -7.560 4.134 5.542 1.00 92.12 100 LYS A O 1
ATOM 803 N N . VAL A 1 101 ? -7.937 6.073 4.489 1.00 92.12 101 VAL A N 1
ATOM 804 C CA . VAL A 1 101 ? -6.632 6.089 3.809 1.00 92.12 101 VAL A CA 1
ATOM 805 C C . VAL A 1 101 ? -5.490 6.106 4.828 1.00 92.12 101 VAL A C 1
ATOM 807 O O . VAL A 1 101 ? -4.565 5.312 4.682 1.00 92.12 101 VAL A O 1
ATOM 810 N N . GLN A 1 102 ? -5.560 6.940 5.872 1.00 92.38 102 GLN A N 1
ATOM 811 C CA . GLN A 1 102 ? -4.524 6.978 6.913 1.00 92.38 102 GLN A CA 1
ATOM 812 C C . GLN A 1 102 ? -4.394 5.642 7.650 1.00 92.38 102 GLN A C 1
ATOM 814 O O . GLN A 1 102 ? -3.288 5.120 7.781 1.00 92.38 102 GLN A O 1
ATOM 819 N N . GLU A 1 103 ? -5.517 5.060 8.075 1.00 92.81 103 GLU A N 1
ATOM 820 C CA . GLU A 1 103 ? -5.541 3.760 8.751 1.00 92.81 103 GLU A CA 1
ATOM 821 C C . GLU A 1 103 ? -4.907 2.662 7.880 1.00 92.81 103 GLU A C 1
ATOM 823 O O . GLU A 1 103 ? -4.080 1.870 8.341 1.00 92.81 103 GLU A O 1
ATOM 828 N N . ASN A 1 104 ? -5.246 2.646 6.592 1.00 93.56 104 ASN A N 1
ATOM 829 C CA . ASN A 1 104 ? -4.730 1.665 5.648 1.00 93.56 104 ASN A CA 1
ATOM 830 C C . ASN A 1 104 ? -3.241 1.857 5.347 1.00 93.56 104 ASN A C 1
ATOM 832 O O . ASN A 1 104 ? -2.508 0.870 5.258 1.00 93.56 104 ASN A O 1
ATOM 836 N N . LEU A 1 105 ? -2.755 3.100 5.266 1.00 92.62 105 LEU A N 1
ATOM 837 C CA . LEU A 1 105 ? -1.320 3.372 5.158 1.00 92.62 105 LEU A CA 1
ATOM 838 C C . LEU A 1 105 ? -0.563 2.816 6.371 1.00 92.62 105 LEU A C 1
ATOM 840 O O . LEU A 1 105 ? 0.489 2.204 6.196 1.00 92.62 105 LEU A O 1
ATOM 844 N N . THR A 1 106 ? -1.102 2.940 7.587 1.00 91.06 106 THR A N 1
ATOM 845 C CA . THR A 1 106 ? -0.485 2.343 8.784 1.00 91.06 106 THR A CA 1
ATOM 846 C C . THR A 1 106 ? -0.377 0.821 8.676 1.00 91.06 106 THR A C 1
ATOM 848 O O . THR A 1 106 ? 0.689 0.271 8.949 1.00 91.06 106 THR A O 1
ATOM 851 N N . LYS A 1 107 ? -1.430 0.136 8.211 1.00 90.12 107 LYS A N 1
ATOM 852 C CA . LYS A 1 107 ? -1.415 -1.327 8.010 1.00 90.12 107 LYS A CA 1
ATOM 853 C C . LYS A 1 107 ? -0.383 -1.761 6.967 1.00 90.12 107 LYS A C 1
ATOM 855 O O . LYS A 1 107 ? 0.240 -2.808 7.115 1.00 90.12 107 LYS A O 1
ATOM 860 N N . ILE A 1 108 ? -0.185 -0.973 5.912 1.00 89.94 108 ILE A N 1
ATOM 861 C CA . ILE A 1 108 ? 0.793 -1.271 4.855 1.00 89.94 108 ILE A CA 1
ATOM 862 C C . ILE A 1 108 ? 2.234 -1.051 5.336 1.00 89.94 108 ILE A C 1
ATOM 864 O O . ILE A 1 108 ? 3.120 -1.835 4.992 1.00 89.94 108 ILE A O 1
ATOM 868 N N . HIS A 1 109 ? 2.473 -0.016 6.145 1.00 89.94 109 HIS A N 1
ATOM 869 C CA . HIS A 1 109 ? 3.811 0.348 6.619 1.00 89.94 109 HIS A CA 1
ATOM 870 C C . HIS A 1 109 ? 4.530 -0.814 7.316 1.00 89.94 109 HIS A C 1
ATOM 872 O O . HIS A 1 109 ? 5.728 -1.005 7.108 1.00 89.94 109 HIS A O 1
ATOM 878 N N . ASN A 1 110 ? 3.786 -1.624 8.073 1.00 84.19 110 ASN A N 1
ATOM 879 C CA . ASN A 1 110 ? 4.331 -2.765 8.803 1.00 84.19 110 ASN A CA 1
ATOM 880 C C . ASN A 1 110 ? 5.023 -3.779 7.880 1.00 84.19 110 ASN A C 1
ATOM 882 O O . ASN A 1 110 ? 6.103 -4.253 8.211 1.00 84.19 110 ASN A O 1
ATOM 886 N N . ILE A 1 111 ? 4.450 -4.062 6.707 1.00 83.62 111 ILE A N 1
ATOM 887 C CA . ILE A 1 111 ? 5.020 -5.024 5.748 1.00 83.62 111 ILE A CA 1
ATOM 888 C C . ILE A 1 111 ? 6.132 -4.413 4.913 1.00 83.62 111 ILE A C 1
ATOM 890 O O . ILE A 1 111 ? 7.112 -5.079 4.593 1.00 83.62 111 ILE A O 1
ATOM 894 N N . ILE A 1 112 ? 6.008 -3.133 4.564 1.00 83.50 112 ILE A N 1
ATOM 895 C CA . ILE A 1 112 ? 7.031 -2.421 3.788 1.00 83.50 112 ILE A CA 1
ATOM 896 C C . ILE A 1 112 ? 8.398 -2.469 4.500 1.00 83.50 112 ILE A C 1
ATOM 898 O O . ILE A 1 112 ? 9.441 -2.516 3.838 1.00 83.50 112 ILE A O 1
ATOM 902 N N . GLY A 1 113 ? 8.389 -2.498 5.837 1.00 79.50 113 GLY A N 1
ATOM 903 C CA . GLY A 1 113 ? 9.578 -2.605 6.681 1.00 79.50 113 GLY A CA 1
ATOM 904 C C . GLY A 1 113 ? 10.148 -4.017 6.869 1.00 79.50 113 GLY A C 1
ATOM 905 O O . GLY A 1 113 ? 11.230 -4.132 7.437 1.00 79.50 113 GLY A O 1
ATOM 906 N N . TRP A 1 114 ? 9.479 -5.079 6.407 1.00 84.50 114 TRP A N 1
ATOM 907 C CA . TRP A 1 114 ? 9.984 -6.452 6.545 1.00 84.50 114 TRP A CA 1
ATOM 908 C C . TRP A 1 114 ? 11.274 -6.665 5.756 1.00 84.50 114 TRP A C 1
ATOM 910 O O . TRP A 1 114 ? 11.466 -6.054 4.703 1.00 84.50 114 TRP A O 1
ATOM 920 N N . ASP A 1 115 ? 12.151 -7.550 6.234 1.00 79.56 115 ASP A N 1
ATOM 921 C CA . ASP A 1 115 ? 13.441 -7.846 5.597 1.00 79.56 115 ASP A CA 1
ATOM 922 C C . ASP A 1 115 ? 13.305 -8.752 4.357 1.00 79.56 115 ASP A C 1
ATOM 924 O O . ASP A 1 115 ? 13.828 -9.862 4.281 1.00 79.56 115 ASP A O 1
ATOM 928 N N . ILE A 1 116 ? 12.583 -8.245 3.358 1.00 75.06 116 ILE A N 1
ATOM 929 C CA . ILE A 1 116 ? 12.378 -8.873 2.047 1.00 75.06 116 ILE A CA 1
ATOM 930 C C . ILE A 1 116 ? 13.681 -8.835 1.220 1.00 75.06 116 ILE A C 1
ATOM 932 O O . ILE A 1 116 ? 13.845 -9.590 0.267 1.00 75.06 116 ILE A O 1
ATOM 936 N N . GLU A 1 117 ? 14.644 -7.977 1.571 1.00 76.19 117 GLU A N 1
ATOM 937 C CA . GLU A 1 117 ? 15.913 -7.867 0.837 1.00 76.19 117 GLU A CA 1
ATOM 938 C C . GLU A 1 117 ? 16.786 -9.117 1.009 1.00 76.19 117 GLU A C 1
ATOM 940 O O . GLU A 1 117 ? 17.454 -9.525 0.061 1.00 76.19 117 GLU A O 1
ATOM 945 N N . SER A 1 118 ? 16.726 -9.764 2.178 1.00 73.75 118 SER A N 1
ATOM 946 C CA . SER A 1 118 ? 17.491 -10.978 2.502 1.00 73.75 118 SER A CA 1
ATOM 947 C C . SER A 1 118 ? 17.213 -12.185 1.591 1.00 73.75 118 SER A C 1
ATOM 949 O O . SER A 1 118 ? 18.040 -13.093 1.496 1.00 73.75 118 SER A O 1
ATOM 951 N N . ILE A 1 119 ? 16.072 -12.187 0.900 1.00 70.19 119 ILE A N 1
ATOM 952 C CA . ILE A 1 119 ? 15.598 -13.280 0.038 1.00 70.19 119 ILE A CA 1
ATOM 953 C C . ILE A 1 119 ? 15.583 -12.915 -1.452 1.00 70.19 119 ILE A C 1
ATOM 955 O O . ILE A 1 119 ? 15.224 -13.745 -2.284 1.00 70.19 119 ILE A O 1
ATOM 959 N N . CYS A 1 120 ? 15.947 -11.680 -1.806 1.00 73.69 120 CYS A N 1
ATOM 960 C CA . CYS A 1 120 ? 16.063 -11.275 -3.203 1.00 73.69 120 CYS A CA 1
ATOM 961 C C . CYS A 1 120 ? 17.231 -12.036 -3.844 1.00 73.69 120 CYS A C 1
ATOM 963 O O . CYS A 1 120 ? 18.371 -11.942 -3.387 1.00 73.69 120 CYS A O 1
ATOM 965 N N . HIS A 1 121 ? 16.952 -12.798 -4.901 1.00 71.69 121 HIS A N 1
ATOM 966 C CA . HIS A 1 121 ? 17.967 -13.623 -5.562 1.00 71.69 121 HIS A CA 1
ATOM 967 C C . HIS A 1 121 ? 18.715 -12.879 -6.675 1.00 71.69 121 HIS A C 1
ATOM 969 O O . HIS A 1 121 ? 19.778 -13.333 -7.103 1.00 71.69 121 HIS A O 1
ATOM 975 N N . ASP A 1 122 ? 18.191 -11.736 -7.122 1.00 78.25 122 ASP A N 1
ATOM 976 C CA . ASP A 1 122 ? 18.807 -10.898 -8.143 1.00 78.25 122 ASP A CA 1
ATOM 977 C C . ASP A 1 122 ? 18.623 -9.387 -7.884 1.00 78.25 122 ASP A C 1
ATOM 979 O O . ASP A 1 122 ? 17.870 -8.941 -7.013 1.00 78.25 122 ASP A O 1
ATOM 983 N N . GLU A 1 123 ? 19.363 -8.574 -8.644 1.00 75.38 123 GLU A N 1
ATOM 984 C CA . GLU A 1 123 ? 19.324 -7.108 -8.545 1.00 75.38 123 GLU A CA 1
ATOM 985 C C . GLU A 1 123 ? 17.976 -6.509 -8.979 1.00 75.38 123 GLU A C 1
ATOM 987 O O . GLU A 1 123 ? 17.636 -5.391 -8.576 1.00 75.38 123 GLU A O 1
ATOM 992 N N . THR A 1 124 ? 17.198 -7.237 -9.785 1.00 74.81 124 THR A N 1
ATOM 993 C CA . THR A 1 124 ? 15.885 -6.792 -10.262 1.00 74.81 124 THR A CA 1
ATOM 994 C C . THR A 1 124 ? 14.882 -6.832 -9.118 1.00 74.81 124 THR A C 1
ATOM 996 O O . THR A 1 124 ? 14.198 -5.835 -8.879 1.00 74.81 124 THR A O 1
ATOM 999 N N . ASP A 1 125 ? 14.856 -7.922 -8.355 1.00 76.06 125 ASP A N 1
ATOM 1000 C CA . ASP A 1 125 ? 14.006 -8.072 -7.173 1.00 76.06 125 ASP A CA 1
ATOM 1001 C C . ASP A 1 125 ? 14.333 -7.004 -6.122 1.00 76.06 125 ASP A C 1
ATOM 1003 O O . ASP A 1 125 ? 13.442 -6.301 -5.634 1.00 76.06 125 ASP A O 1
ATOM 1007 N N . LEU A 1 126 ? 15.623 -6.780 -5.856 1.00 80.69 126 LEU A N 1
ATOM 1008 C CA . LEU A 1 126 ? 16.066 -5.744 -4.920 1.00 80.69 126 LEU A CA 1
ATOM 1009 C C . LEU A 1 126 ? 15.636 -4.336 -5.375 1.00 80.69 126 LEU A C 1
ATOM 1011 O O . LEU A 1 126 ? 15.225 -3.503 -4.561 1.00 80.69 126 LEU A O 1
ATOM 1015 N N . SER A 1 127 ? 15.713 -4.059 -6.680 1.00 82.25 127 SER A N 1
ATOM 1016 C CA . SER A 1 127 ? 15.254 -2.796 -7.267 1.00 82.25 127 SER A CA 1
ATOM 1017 C C . SER A 1 127 ? 13.744 -2.609 -7.098 1.00 82.25 127 SER A C 1
ATOM 1019 O O . SER A 1 127 ? 13.294 -1.513 -6.752 1.00 82.25 127 SER A O 1
ATOM 1021 N N . VAL A 1 128 ? 12.952 -3.676 -7.253 1.00 81.38 128 VAL A N 1
ATOM 1022 C CA . VAL A 1 128 ? 11.498 -3.649 -7.027 1.00 81.38 128 VAL A CA 1
ATOM 1023 C C . VAL A 1 128 ? 11.175 -3.333 -5.565 1.00 81.38 128 VAL A C 1
ATOM 1025 O O . VAL A 1 128 ? 10.371 -2.428 -5.319 1.00 81.38 128 VAL A O 1
ATOM 1028 N N . VAL A 1 129 ? 11.837 -3.989 -4.604 1.00 84.62 129 VAL A N 1
ATOM 1029 C CA . VAL A 1 129 ? 11.651 -3.726 -3.161 1.00 84.62 129 VAL A CA 1
ATOM 1030 C C . VAL A 1 129 ? 11.966 -2.270 -2.826 1.00 84.62 129 VAL A C 1
ATOM 1032 O O . VAL A 1 129 ? 11.144 -1.571 -2.225 1.00 84.62 129 VAL A O 1
ATOM 1035 N N . LYS A 1 130 ? 13.129 -1.774 -3.264 1.00 86.69 130 LYS A N 1
ATOM 1036 C CA . LYS A 1 130 ? 13.552 -0.385 -3.025 1.00 86.69 130 LYS A CA 1
ATOM 1037 C C . LYS A 1 130 ? 12.602 0.618 -3.676 1.00 86.69 130 LYS A C 1
ATOM 1039 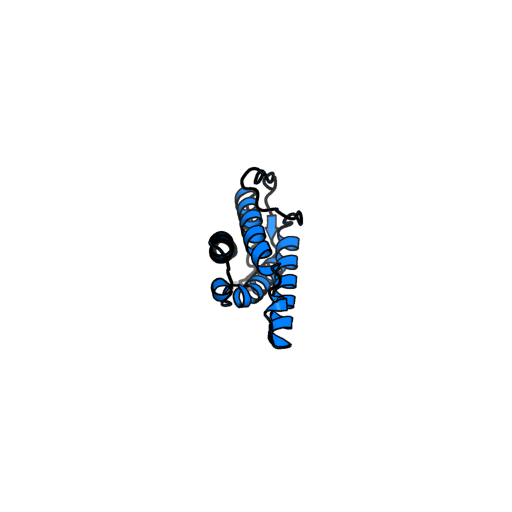O O . LYS A 1 130 ? 12.224 1.603 -3.042 1.00 86.69 130 LYS A O 1
ATOM 1044 N N . SER A 1 131 ? 12.165 0.351 -4.908 1.00 87.38 131 SER A N 1
ATOM 1045 C CA . SER A 1 131 ? 11.218 1.210 -5.626 1.00 87.38 131 SER A CA 1
ATOM 1046 C C . SER A 1 131 ? 9.859 1.271 -4.931 1.00 87.38 131 SER A C 1
ATOM 1048 O O . SER A 1 131 ? 9.270 2.348 -4.843 1.00 87.38 131 SER A O 1
ATOM 1050 N N . ALA A 1 132 ? 9.366 0.147 -4.406 1.00 88.31 132 ALA A N 1
ATOM 1051 C CA . ALA A 1 132 ? 8.110 0.089 -3.668 1.00 88.31 132 ALA A CA 1
ATOM 1052 C C . ALA A 1 132 ? 8.196 0.810 -2.313 1.00 88.31 132 ALA A C 1
ATOM 1054 O O . ALA A 1 132 ? 7.284 1.562 -1.975 1.00 88.31 132 ALA A O 1
ATOM 1055 N N . ARG A 1 133 ? 9.305 0.660 -1.577 1.00 90.19 133 ARG A N 1
ATOM 1056 C CA . ARG A 1 133 ? 9.567 1.396 -0.324 1.00 90.19 133 ARG A CA 1
ATOM 1057 C C . ARG A 1 133 ? 9.597 2.903 -0.542 1.00 90.19 133 ARG A C 1
ATOM 1059 O O . ARG A 1 133 ? 8.883 3.639 0.134 1.00 90.19 133 ARG A O 1
ATOM 1066 N N . GLN A 1 134 ? 10.363 3.360 -1.532 1.00 92.06 134 GLN A N 1
ATOM 1067 C CA . GLN A 1 134 ? 10.396 4.777 -1.891 1.00 92.06 134 GLN A CA 1
ATOM 1068 C C . GLN A 1 134 ? 9.007 5.268 -2.315 1.00 92.06 134 GLN A C 1
ATOM 1070 O O . GLN A 1 134 ? 8.570 6.337 -1.891 1.00 92.06 134 GLN A O 1
ATOM 1075 N N . ALA A 1 135 ? 8.291 4.477 -3.119 1.00 91.81 135 ALA A N 1
ATOM 1076 C CA . ALA A 1 135 ? 6.953 4.839 -3.556 1.00 91.81 135 ALA A CA 1
ATOM 1077 C C . ALA A 1 135 ? 5.969 4.961 -2.388 1.00 91.81 135 ALA A C 1
ATOM 1079 O O . ALA A 1 135 ? 5.110 5.838 -2.411 1.00 91.81 135 ALA A O 1
ATOM 1080 N N . PHE A 1 136 ? 6.104 4.115 -1.367 1.00 93.56 136 PHE A N 1
ATOM 1081 C CA . PHE A 1 136 ? 5.277 4.168 -0.171 1.00 93.56 136 PHE A CA 1
ATOM 1082 C C . PHE A 1 136 ? 5.531 5.430 0.662 1.00 93.56 136 PHE A C 1
ATOM 1084 O O . PHE A 1 136 ? 4.574 6.071 1.095 1.00 93.56 136 PHE A O 1
ATOM 1091 N N . GLU A 1 137 ? 6.788 5.842 0.832 1.00 93.69 137 GLU A N 1
ATOM 1092 C CA . GLU A 1 137 ? 7.099 7.100 1.523 1.00 93.69 137 GLU A CA 1
ATOM 1093 C C . GLU A 1 137 ? 6.591 8.317 0.742 1.00 93.69 137 GLU A C 1
ATOM 1095 O O . GLU A 1 137 ? 5.938 9.190 1.312 1.00 93.69 137 GLU A O 1
ATOM 1100 N N . GLU A 1 138 ? 6.779 8.346 -0.581 1.00 93.19 138 GLU A N 1
ATOM 1101 C CA . GLU A 1 138 ? 6.202 9.406 -1.417 1.00 93.19 138 GLU A CA 1
ATOM 1102 C C . GLU A 1 138 ? 4.667 9.422 -1.366 1.00 93.19 138 GLU A C 1
ATOM 1104 O O . GLU A 1 138 ? 4.058 10.494 -1.373 1.00 93.19 138 GLU A O 1
ATOM 1109 N N . LEU A 1 139 ? 4.033 8.247 -1.304 1.00 92.31 139 LEU A N 1
ATOM 1110 C CA . LEU A 1 139 ? 2.584 8.117 -1.179 1.00 92.31 139 LEU A CA 1
ATOM 1111 C C . LEU A 1 139 ? 2.106 8.668 0.167 1.00 92.31 139 LEU A C 1
ATOM 1113 O O . LEU A 1 139 ? 1.130 9.412 0.195 1.00 92.31 139 LEU A O 1
ATOM 1117 N N . LYS A 1 140 ? 2.814 8.371 1.263 1.00 92.50 140 LYS A N 1
ATOM 1118 C CA . LYS A 1 140 ? 2.531 8.946 2.583 1.00 92.50 140 LYS A CA 1
ATOM 1119 C C . LYS A 1 140 ? 2.616 10.465 2.557 1.00 92.50 140 LYS A C 1
ATOM 1121 O O . LYS A 1 140 ? 1.676 11.102 3.007 1.00 92.50 140 LYS A O 1
ATOM 1126 N N . GLU A 1 141 ? 3.676 11.052 2.001 1.00 91.12 141 GLU A N 1
ATOM 1127 C CA . GLU A 1 141 ? 3.804 12.518 1.936 1.00 91.12 141 GLU A CA 1
ATOM 1128 C C . GLU A 1 141 ? 2.674 13.180 1.136 1.00 91.12 141 GLU A C 1
ATOM 1130 O O . GLU A 1 141 ? 2.155 14.214 1.547 1.00 91.12 141 GLU A O 1
ATOM 1135 N N . LEU A 1 142 ? 2.251 12.580 0.018 1.00 87.62 142 LEU A N 1
ATOM 1136 C CA . LEU A 1 142 ? 1.130 13.100 -0.779 1.00 87.62 142 LEU A CA 1
ATOM 1137 C C . LEU A 1 142 ? -0.218 12.983 -0.068 1.00 87.62 142 LEU A C 1
ATOM 1139 O O . LEU A 1 142 ? -1.149 13.723 -0.385 1.00 87.62 142 LEU A O 1
ATOM 1143 N N . LEU A 1 143 ? -0.337 12.026 0.845 1.00 86.94 143 LEU A N 1
ATOM 1144 C CA . LEU A 1 143 ? -1.563 11.717 1.560 1.00 86.94 143 LEU A CA 1
ATOM 1145 C C . LEU A 1 143 ? -1.536 12.228 3.007 1.00 86.94 143 LEU A C 1
ATOM 1147 O O . LEU A 1 143 ? -2.392 11.823 3.781 1.00 86.94 143 LEU A O 1
ATOM 1151 N N . LYS A 1 144 ? -0.613 13.118 3.382 1.00 80.12 144 LYS A N 1
ATOM 1152 C CA . LYS A 1 144 ? -0.622 13.801 4.688 1.00 80.12 144 LYS A CA 1
ATOM 1153 C C . LYS A 1 144 ? -1.617 14.941 4.749 1.00 80.12 144 LYS A C 1
ATOM 1155 O O . LYS A 1 144 ? -1.932 15.557 3.705 1.00 80.12 144 LYS A O 1
#

Radius of gyration: 18.9 Å; chains: 1; bounding box: 46×64×49 Å

Foldseek 3Di:
DDDDDDDDDPDPPFFDKDFLVLLLLLLVLLLLLLVQLPPPCVVVDPDPVSNVLSVLLNVLSVLSCVQSVRDPPNPPPDVVPSPPPGDPGMDGHHPVSLVSNVVSLVSSVVVLPDPPVVVDPDPVSVVSSVSNNVSSVVSVVSSD

Secondary structure (DSSP, 8-state):
-------PPS--PPPEEE-HHHHHHHHHHHHHHHHHHTSSGGGG--SHHHHHHHHHHHHHHHHHHHHHT-------S-GGG--PPPPSS-EEE-HHHHHHHHHHHHHHHHHHTS-GGGG--SHHHHHHHHHHHHHHHHHHHHT-

pLDDT: mean 77.54, std 16.21, range [37.97, 93.69]

Sequence (144 aa):
MTKKFEDGPAGSESPKEYSAQALQKIHQLTIKVRNLITWDLGSMCTDTEEIQIVKDSKNAMDEIENIFKVPKQRYLYNEKKNTEKPPSKSLLLSNEAFAKVQENLTKIHNIIGWDIESICHDETDLSVVKSARQAFEELKELLK